Protein AF-A0A8B7JM27-F1 (afdb_monomer)

Solvent-accessible surface area (backbone atoms only — not comparable to full-atom values): 4681 Å² total; per-residue (Å²): 129,81,55,67,66,63,56,47,67,75,54,47,42,85,90,40,76,66,51,25,52,52,29,45,51,58,46,40,69,71,64,61,34,70,82,67,35,46,70,66,47,49,58,54,52,54,48,44,55,71,79,44,53,48,85,84,44,53,86,49,42,68,60,55,51,52,49,55,60,71,65,56,73,89,69,92,126

Structure (mmCIF, N/CA/C/O backbone):
data_AF-A0A8B7JM27-F1
#
_entry.id   AF-A0A8B7JM27-F1
#
loop_
_atom_site.group_PDB
_atom_site.id
_atom_site.type_symbol
_atom_site.label_atom_id
_atom_site.label_alt_id
_atom_site.label_comp_id
_atom_site.label_asym_id
_atom_site.label_entity_id
_atom_site.label_seq_id
_atom_site.pdbx_PDB_ins_code
_atom_site.Cartn_x
_atom_site.Cartn_y
_atom_site.Cartn_z
_atom_site.occupancy
_atom_site.B_iso_or_equiv
_atom_site.auth_seq_id
_atom_site.auth_comp_id
_atom_site.auth_asym_id
_atom_site.auth_atom_id
_atom_site.pdbx_PDB_model_num
ATOM 1 N N . MET A 1 1 ? -9.375 -11.924 -3.499 1.00 55.03 1 MET A N 1
ATOM 2 C CA . MET A 1 1 ? -8.944 -10.882 -2.545 1.00 55.03 1 MET A CA 1
ATOM 3 C C . MET A 1 1 ? -9.929 -9.743 -2.657 1.00 55.03 1 MET A C 1
ATOM 5 O O . MET A 1 1 ? -10.183 -9.325 -3.777 1.00 55.03 1 MET A O 1
ATOM 9 N N . LYS A 1 2 ? -10.508 -9.286 -1.546 1.00 65.19 2 LYS A N 1
ATOM 10 C CA . LYS A 1 2 ? -11.276 -8.040 -1.560 1.00 65.19 2 LYS A CA 1
ATOM 11 C C . LYS A 1 2 ? -10.330 -6.891 -1.955 1.00 65.19 2 LYS A C 1
ATOM 13 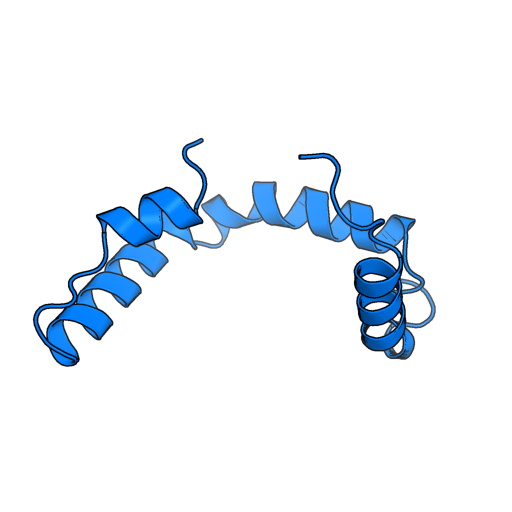O O . LYS A 1 2 ? -9.194 -6.905 -1.466 1.00 65.19 2 LYS A O 1
ATOM 18 N N . PRO A 1 3 ? -10.719 -5.955 -2.838 1.00 82.50 3 PRO A N 1
ATOM 19 C CA . PRO A 1 3 ? -9.916 -4.773 -3.132 1.00 82.50 3 PRO A CA 1
ATOM 20 C C . PRO A 1 3 ? -9.488 -4.077 -1.835 1.00 82.50 3 PRO A C 1
ATOM 22 O O . PRO A 1 3 ? -10.297 -3.911 -0.922 1.00 82.50 3 PRO A O 1
ATOM 25 N N . LEU A 1 4 ? -8.214 -3.676 -1.739 1.00 83.31 4 LEU A N 1
ATOM 26 C CA . LEU A 1 4 ? -7.683 -3.015 -0.536 1.00 83.31 4 LEU A CA 1
ATOM 27 C C . LEU A 1 4 ? -8.519 -1.788 -0.157 1.00 83.31 4 LEU A C 1
ATOM 29 O O . LEU A 1 4 ? -8.786 -1.577 1.018 1.00 83.31 4 LEU A O 1
ATOM 33 N N . PHE A 1 5 ? -8.990 -1.035 -1.152 1.00 84.62 5 PHE A N 1
ATOM 34 C CA . PHE A 1 5 ? -9.849 0.124 -0.938 1.00 84.62 5 PHE A CA 1
ATOM 35 C C . PHE A 1 5 ? -11.177 -0.235 -0.255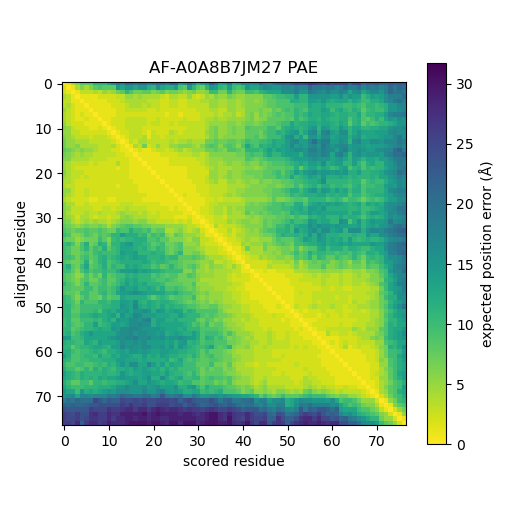 1.00 84.62 5 PHE A C 1
ATOM 37 O O . PHE A 1 5 ? -11.535 0.391 0.733 1.00 84.62 5 PHE A O 1
ATOM 44 N N . GLU A 1 6 ? -11.869 -1.285 -0.705 1.00 89.00 6 GLU A N 1
ATOM 45 C CA . GLU A 1 6 ? -13.121 -1.714 -0.068 1.00 89.00 6 GLU A CA 1
ATOM 46 C C . GLU A 1 6 ? -12.896 -2.216 1.364 1.00 89.00 6 GLU A C 1
ATOM 48 O O . GLU A 1 6 ? -13.690 -1.932 2.255 1.00 89.00 6 GLU A O 1
ATOM 53 N N . SER A 1 7 ? -11.803 -2.951 1.600 1.00 89.38 7 SER A N 1
ATOM 54 C CA . SER A 1 7 ? -11.420 -3.399 2.947 1.00 89.38 7 SER A CA 1
ATOM 55 C C . SER A 1 7 ? -11.118 -2.218 3.877 1.00 89.38 7 SER A C 1
ATOM 57 O O . SER A 1 7 ? -11.485 -2.242 5.049 1.00 89.38 7 SER A O 1
ATOM 59 N N . TYR A 1 8 ? -10.461 -1.179 3.357 1.00 90.56 8 TYR A N 1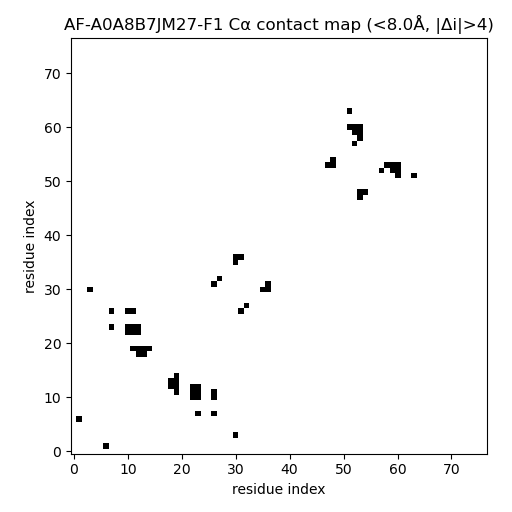
ATOM 60 C CA . TYR A 1 8 ? -10.190 0.057 4.085 1.00 90.56 8 TYR A CA 1
ATOM 61 C C . TYR A 1 8 ? -11.491 0.774 4.455 1.00 90.56 8 TYR A C 1
ATOM 63 O O . TYR A 1 8 ? -11.698 1.084 5.627 1.00 90.56 8 TYR A O 1
ATOM 71 N N . SER A 1 9 ? -12.383 0.985 3.482 1.00 90.56 9 SER A N 1
ATOM 72 C CA . SER A 1 9 ? -13.642 1.711 3.680 1.00 90.56 9 SER A CA 1
ATOM 73 C C . SER A 1 9 ? -14.544 1.084 4.741 1.00 90.56 9 SER A C 1
ATOM 75 O O . SER A 1 9 ? -15.248 1.808 5.434 1.00 90.56 9 SER A O 1
ATOM 77 N N . GLU A 1 10 ? -14.515 -0.239 4.895 1.00 90.75 10 GLU A N 1
ATOM 78 C CA . GLU A 1 10 ? -15.284 -0.935 5.936 1.00 90.75 10 GLU A CA 1
ATOM 79 C C . GLU A 1 10 ? -14.624 -0.914 7.319 1.00 90.75 10 GLU A C 1
ATOM 81 O O . GLU A 1 10 ? -15.305 -1.111 8.322 1.00 90.75 10 GLU A O 1
ATOM 86 N N . ALA A 1 11 ? -13.306 -0.720 7.389 1.00 90.06 11 ALA A N 1
ATOM 87 C CA . ALA A 1 11 ? -12.545 -0.862 8.626 1.00 90.06 11 ALA A CA 1
ATOM 88 C C . ALA A 1 11 ? -12.301 0.457 9.371 1.00 90.06 11 ALA A C 1
ATOM 90 O O . ALA A 1 11 ? -11.996 0.421 10.564 1.00 90.06 11 ALA A O 1
ATOM 91 N N . VAL A 1 12 ? -12.383 1.603 8.690 1.00 93.75 12 VAL A N 1
ATOM 92 C CA . VAL A 1 12 ? -12.089 2.912 9.289 1.00 93.75 12 VAL A CA 1
ATOM 93 C C . VAL A 1 12 ? -13.297 3.504 10.013 1.00 93.75 12 VAL A C 1
ATOM 95 O O . VAL A 1 12 ? -14.403 3.544 9.483 1.00 93.75 12 VAL A O 1
ATOM 98 N N . SER A 1 13 ? -13.075 4.003 11.229 1.00 91.44 13 SER A N 1
ATOM 99 C CA . SER A 1 13 ? -14.063 4.778 11.988 1.00 91.44 13 SER A CA 1
ATOM 100 C C . SER A 1 13 ? -13.941 6.254 11.625 1.00 91.44 13 SER A C 1
ATOM 102 O O . SER A 1 13 ? -12.839 6.790 11.589 1.00 91.44 13 SER A O 1
ATOM 104 N N . THR A 1 14 ? -15.059 6.938 11.391 1.00 93.31 14 THR A N 1
ATOM 105 C CA . THR A 1 14 ? -15.091 8.395 11.162 1.00 93.31 14 THR A CA 1
ATOM 106 C C . THR A 1 14 ? -15.701 9.159 12.339 1.00 93.31 14 THR A C 1
ATOM 108 O O . THR A 1 14 ? -16.039 10.333 12.199 1.00 93.31 14 THR A O 1
ATOM 111 N N . SER A 1 15 ? -15.879 8.504 13.491 1.00 91.31 15 SER A N 1
ATOM 112 C CA . SER A 1 15 ? -16.561 9.069 14.665 1.00 91.31 15 SER A CA 1
ATOM 113 C C . SER A 1 15 ? -15.753 10.174 15.354 1.00 91.31 15 SER A C 1
ATOM 115 O O . SER A 1 15 ? -16.324 11.114 15.901 1.00 91.31 15 SER A O 1
ATOM 117 N N . SER A 1 16 ? -14.421 10.083 15.319 1.00 94.88 16 SER A N 1
ATOM 118 C CA . SER A 1 16 ? -13.500 11.106 15.821 1.00 94.88 16 SER A CA 1
ATOM 119 C C . SER A 1 16 ? -12.147 11.007 15.110 1.00 94.88 16 SER A C 1
ATOM 121 O O . SER A 1 16 ? -11.824 9.982 14.511 1.00 94.88 16 SER A O 1
ATOM 123 N N . ALA A 1 17 ? -11.332 12.064 15.184 1.00 92.88 17 ALA A N 1
ATOM 124 C CA . ALA A 1 17 ? -9.989 12.053 14.598 1.00 92.88 17 ALA A CA 1
ATOM 125 C C . ALA A 1 17 ? -9.076 10.984 15.231 1.00 92.88 17 ALA A C 1
ATOM 127 O O . ALA A 1 17 ? -8.255 10.379 14.542 1.00 92.88 17 ALA A O 1
ATOM 128 N N . GLU A 1 18 ? -9.233 10.736 16.533 1.00 94.50 18 GLU A N 1
ATOM 129 C CA . GLU A 1 18 ? -8.453 9.740 17.267 1.00 94.50 18 GLU A CA 1
ATOM 130 C C . GLU A 1 18 ? -8.851 8.312 16.873 1.00 94.50 18 GLU A C 1
ATOM 132 O O . GLU A 1 18 ? -7.985 7.517 16.502 1.00 94.50 18 GLU A O 1
ATOM 137 N N . GLU A 1 19 ? -10.153 8.010 16.844 1.00 93.12 19 GLU A N 1
ATOM 138 C CA . GLU A 1 19 ? -10.649 6.705 16.390 1.00 93.12 19 GLU A CA 1
ATOM 139 C C . GLU A 1 19 ? -10.334 6.446 14.915 1.00 93.12 19 GLU A C 1
ATOM 141 O O . GLU A 1 19 ? -10.010 5.318 14.534 1.00 93.12 19 GLU A O 1
ATOM 146 N N . PHE A 1 20 ? -10.386 7.482 14.074 1.00 93.50 20 PHE A N 1
ATOM 147 C CA . PHE A 1 20 ? -9.969 7.382 12.680 1.00 93.50 20 PHE A CA 1
ATOM 148 C C . PHE A 1 20 ? -8.501 6.974 12.578 1.00 93.50 20 PHE A C 1
ATOM 150 O O . PHE A 1 20 ? -8.176 5.991 11.917 1.00 93.50 20 PHE A O 1
ATOM 157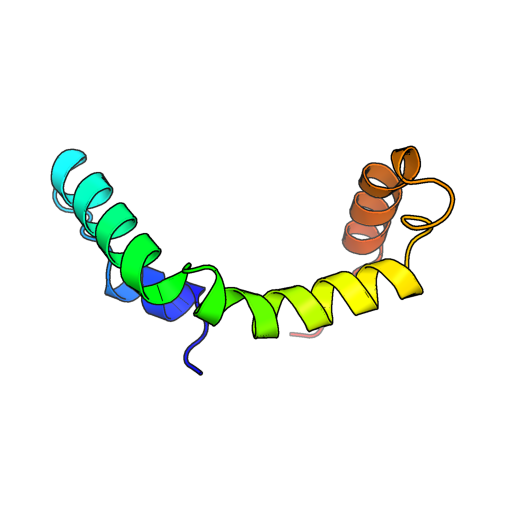 N N . CYS A 1 21 ? -7.612 7.670 13.289 1.00 94.81 21 CYS A N 1
ATOM 158 C CA . CYS A 1 21 ? -6.187 7.351 13.278 1.00 94.81 21 CYS A CA 1
ATOM 159 C C . CYS A 1 21 ? -5.924 5.912 13.754 1.00 94.81 21 CYS A C 1
ATOM 161 O O . CYS A 1 21 ? -5.237 5.145 13.077 1.00 94.81 21 CYS A O 1
ATOM 163 N N . GLN A 1 22 ? -6.531 5.515 14.875 1.00 95.69 22 GLN A N 1
ATOM 164 C CA . GLN A 1 22 ? -6.373 4.171 15.437 1.00 95.69 22 GLN A CA 1
ATOM 165 C C . GLN A 1 22 ? -6.906 3.077 14.503 1.00 95.69 22 GLN A C 1
ATOM 167 O O . GLN A 1 22 ? -6.236 2.064 14.290 1.00 95.69 22 GLN A O 1
ATOM 172 N N . SER A 1 23 ? -8.086 3.276 13.914 1.00 95.19 23 SER A N 1
ATOM 173 C CA . SER A 1 23 ? -8.691 2.301 12.998 1.00 95.19 23 SER A CA 1
ATOM 174 C C . SER A 1 23 ? -7.913 2.169 11.682 1.00 95.19 23 SER A C 1
ATOM 176 O O . SER A 1 23 ? -7.702 1.046 11.215 1.00 95.19 23 SER A O 1
ATOM 178 N N . VAL A 1 24 ? -7.394 3.275 11.131 1.00 93.38 24 VAL A N 1
ATOM 179 C CA . VAL A 1 24 ? -6.508 3.272 9.952 1.00 93.38 24 VAL A CA 1
ATOM 180 C C . VAL A 1 24 ? -5.213 2.516 10.237 1.00 93.38 24 VAL A C 1
ATOM 182 O O . VAL A 1 24 ? -4.834 1.642 9.453 1.00 93.38 24 VAL A O 1
ATOM 185 N N . LEU A 1 25 ? -4.541 2.819 11.352 1.00 93.44 25 LEU A N 1
ATOM 186 C CA . LEU A 1 25 ? -3.292 2.149 11.731 1.00 93.44 25 LEU A CA 1
ATOM 187 C C . LEU A 1 25 ? -3.516 0.649 11.954 1.00 93.44 25 LEU A C 1
ATOM 189 O O . LEU A 1 25 ? -2.787 -0.171 11.395 1.00 93.44 25 LEU A O 1
ATOM 193 N N . GLY A 1 26 ? -4.581 0.279 12.670 1.00 93.25 26 GLY A N 1
ATOM 194 C CA . GLY A 1 26 ? -4.932 -1.123 12.894 1.00 93.25 26 GLY A CA 1
ATOM 195 C C . GLY A 1 26 ? -5.284 -1.879 11.608 1.00 93.25 26 GLY A C 1
ATOM 196 O O . GLY A 1 26 ? -5.008 -3.076 11.499 1.00 93.25 26 GLY A O 1
ATOM 197 N N . TRP A 1 27 ? -5.882 -1.214 10.614 1.00 93.50 27 TRP A N 1
ATOM 198 C CA . TRP A 1 27 ? -6.106 -1.802 9.291 1.00 93.50 27 TRP A CA 1
ATOM 199 C C . TRP A 1 27 ? -4.791 -1.992 8.522 1.00 93.50 27 TRP A C 1
ATOM 201 O O . TRP A 1 27 ? -4.551 -3.067 7.961 1.00 93.50 27 TRP A O 1
ATOM 211 N N . LEU A 1 28 ? -3.913 -0.985 8.547 1.00 90.88 28 LEU A N 1
ATOM 212 C CA . LEU A 1 28 ? -2.611 -1.011 7.878 1.00 90.88 28 LEU A CA 1
ATOM 213 C C . LEU A 1 28 ? -1.750 -2.169 8.395 1.00 90.88 28 LEU A C 1
ATOM 215 O O . LEU A 1 28 ? -1.226 -2.947 7.599 1.00 90.88 28 LEU A O 1
ATOM 219 N N . GLU A 1 29 ? -1.664 -2.349 9.709 1.00 88.44 29 GLU A N 1
ATOM 220 C CA . GLU A 1 29 ? -0.899 -3.445 10.317 1.00 88.44 29 GLU A CA 1
ATOM 221 C C . GLU A 1 29 ? -1.405 -4.838 9.920 1.00 88.44 29 GLU A C 1
ATOM 223 O O . GLU A 1 29 ? -0.627 -5.788 9.896 1.00 88.44 29 GLU A O 1
ATOM 228 N N . ARG A 1 30 ? -2.689 -4.983 9.575 1.00 86.25 30 ARG A N 1
ATOM 229 C CA . ARG A 1 30 ? -3.273 -6.270 9.160 1.00 86.25 30 ARG A CA 1
ATOM 230 C C . ARG A 1 30 ? -3.157 -6.538 7.664 1.00 86.25 30 ARG A C 1
ATOM 232 O O . ARG A 1 30 ? -3.000 -7.692 7.264 1.00 86.25 30 ARG A O 1
ATOM 239 N N . HIS A 1 31 ? -3.237 -5.500 6.835 1.00 84.50 31 HIS A N 1
ATOM 240 C CA . HIS A 1 31 ? -3.396 -5.653 5.384 1.00 84.50 31 HIS A CA 1
ATOM 241 C C . HIS A 1 31 ? -2.212 -5.132 4.562 1.00 84.50 31 HIS A C 1
ATOM 243 O O . HIS A 1 31 ? -2.055 -5.529 3.408 1.00 84.50 31 HIS A O 1
ATOM 249 N N . CYS A 1 32 ? -1.339 -4.319 5.158 1.00 83.00 32 CYS A N 1
ATOM 250 C CA . CYS A 1 32 ? -0.186 -3.697 4.505 1.00 83.00 32 CYS A CA 1
ATOM 251 C C . CYS A 1 32 ? 1.158 -4.200 5.061 1.00 83.00 32 CYS A C 1
ATOM 253 O O . CYS A 1 32 ? 2.170 -3.504 4.989 1.00 83.00 32 CYS A O 1
ATOM 255 N N . THR A 1 33 ? 1.206 -5.415 5.614 1.00 83.06 33 THR A N 1
ATOM 256 C CA . THR A 1 33 ? 2.480 -6.011 6.037 1.00 83.06 33 THR A CA 1
ATOM 257 C C . THR A 1 33 ? 3.333 -6.408 4.833 1.00 83.06 33 THR A C 1
ATOM 259 O O . THR A 1 33 ? 2.827 -6.784 3.776 1.00 83.06 33 THR A O 1
ATOM 262 N N . LEU A 1 34 ? 4.656 -6.382 5.002 1.00 75.88 34 LEU A N 1
ATOM 263 C CA . LEU A 1 34 ? 5.634 -6.770 3.977 1.00 75.88 34 LEU A CA 1
ATOM 264 C C . LEU A 1 34 ? 5.350 -8.142 3.322 1.00 75.88 34 LEU A C 1
ATOM 266 O O . LEU A 1 34 ? 5.422 -8.230 2.095 1.00 75.88 34 LEU A O 1
ATOM 270 N N . PRO A 1 35 ? 5.003 -9.208 4.073 1.00 75.94 35 PRO A N 1
ATOM 271 C CA . PRO A 1 35 ? 4.649 -10.503 3.489 1.00 75.94 35 PRO A CA 1
ATOM 272 C C . PRO A 1 35 ? 3.365 -10.475 2.651 1.00 75.94 35 PRO A C 1
ATOM 274 O O . PRO A 1 35 ? 3.305 -11.141 1.622 1.00 75.94 35 PRO A O 1
ATOM 277 N N . VAL A 1 36 ? 2.360 -9.696 3.067 1.00 75.69 36 VAL A N 1
ATOM 278 C CA . VAL A 1 36 ? 1.066 -9.574 2.370 1.00 75.69 36 VAL A CA 1
ATOM 279 C C . VAL A 1 36 ? 1.189 -8.701 1.126 1.00 75.69 36 VAL A C 1
ATOM 281 O O . VAL A 1 36 ? 0.611 -9.009 0.085 1.00 75.69 36 VAL A O 1
ATOM 284 N N . LEU A 1 37 ? 1.985 -7.636 1.206 1.00 73.44 37 LEU A N 1
ATOM 285 C CA . LEU A 1 37 ? 2.189 -6.719 0.097 1.00 73.44 37 LEU A CA 1
ATOM 286 C C . LEU A 1 37 ? 3.167 -7.260 -0.947 1.00 73.44 37 LEU A C 1
ATOM 288 O O . LEU A 1 37 ? 2.991 -6.977 -2.126 1.00 73.44 37 LEU A O 1
ATOM 292 N N . ARG A 1 38 ? 4.179 -8.055 -0.573 1.00 79.25 38 ARG A N 1
ATOM 293 C CA . ARG A 1 38 ? 5.209 -8.539 -1.514 1.00 79.25 38 ARG A CA 1
ATOM 294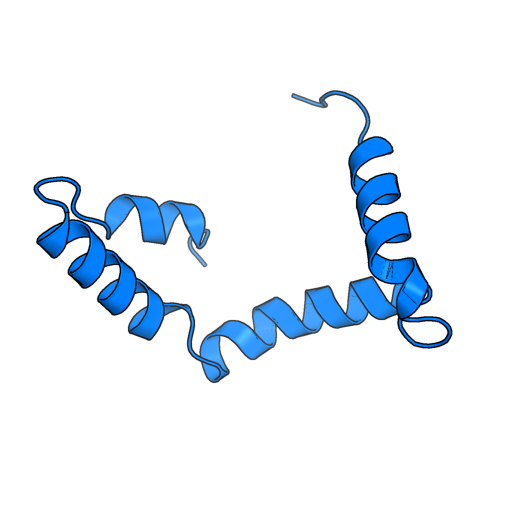 C C . ARG A 1 38 ? 4.628 -9.131 -2.814 1.00 79.25 38 ARG A C 1
ATOM 296 O O . ARG A 1 38 ? 5.096 -8.713 -3.872 1.00 79.25 38 ARG A O 1
ATOM 303 N N . PRO A 1 39 ? 3.625 -10.031 -2.798 1.00 75.88 39 PRO A N 1
ATOM 304 C CA . PRO A 1 39 ? 3.020 -10.552 -4.026 1.00 75.88 39 PRO A CA 1
ATOM 305 C C . PRO A 1 39 ? 2.310 -9.472 -4.855 1.00 75.88 39 PRO A C 1
ATOM 307 O O . PRO A 1 39 ? 2.441 -9.452 -6.076 1.00 75.88 39 PRO A O 1
ATOM 310 N N . ALA A 1 40 ? 1.603 -8.550 -4.194 1.00 71.00 40 ALA A N 1
ATOM 311 C CA . ALA A 1 40 ? 0.860 -7.472 -4.845 1.00 71.00 40 ALA A CA 1
ATOM 312 C C . ALA A 1 40 ? 1.785 -6.412 -5.466 1.00 71.00 40 ALA A C 1
ATOM 314 O O . ALA A 1 40 ? 1.532 -5.930 -6.567 1.00 71.00 40 ALA A O 1
ATOM 315 N N . ILE A 1 41 ? 2.883 -6.071 -4.787 1.00 79.75 41 ILE A N 1
ATOM 316 C CA . ILE A 1 41 ? 3.824 -5.055 -5.263 1.00 79.75 41 ILE A CA 1
ATOM 317 C C . ILE A 1 41 ? 4.805 -5.645 -6.282 1.00 79.75 41 ILE A C 1
ATOM 319 O O . ILE A 1 41 ? 5.209 -4.949 -7.206 1.00 79.75 41 ILE A O 1
ATOM 323 N N . SER A 1 42 ? 5.192 -6.920 -6.154 1.00 83.19 42 SER A N 1
ATOM 324 C CA . SER A 1 42 ? 6.185 -7.542 -7.043 1.00 83.19 42 SER A CA 1
ATOM 325 C C . SER A 1 42 ? 5.729 -7.560 -8.500 1.00 83.19 42 SER A C 1
ATOM 327 O O . SER A 1 42 ? 6.523 -7.226 -9.380 1.00 83.19 42 SER A O 1
ATOM 329 N N . GLY A 1 43 ? 4.457 -7.879 -8.757 1.00 81.94 43 GLY A N 1
ATOM 330 C CA . GLY A 1 43 ? 3.887 -7.809 -10.103 1.00 81.94 43 GLY A CA 1
ATOM 331 C C . GLY A 1 43 ? 3.932 -6.389 -10.668 1.00 81.94 43 GLY A C 1
ATOM 332 O O . GLY A 1 43 ? 4.411 -6.184 -11.783 1.00 81.94 43 GLY A O 1
ATOM 333 N N . SER A 1 44 ? 3.516 -5.403 -9.874 1.00 84.06 44 SER A N 1
ATOM 334 C CA . SER A 1 44 ? 3.514 -3.987 -10.258 1.00 84.06 44 SER A CA 1
ATOM 335 C C . SER A 1 44 ? 4.921 -3.433 -10.498 1.00 84.06 44 SER A C 1
ATOM 337 O O . SER A 1 44 ? 5.147 -2.756 -11.498 1.00 84.06 44 SER A O 1
ATOM 339 N N . LEU A 1 45 ? 5.893 -3.766 -9.643 1.00 86.56 45 LEU A N 1
ATOM 340 C CA . LEU A 1 45 ? 7.298 -3.389 -9.827 1.00 86.56 45 LEU A CA 1
ATOM 341 C C . LEU A 1 45 ? 7.890 -4.035 -11.077 1.00 86.56 45 LEU A C 1
ATOM 343 O O . LEU A 1 45 ? 8.573 -3.365 -11.845 1.00 86.56 45 LEU A O 1
ATOM 347 N N . LEU A 1 46 ? 7.594 -5.315 -11.323 1.00 89.19 46 LEU A N 1
ATOM 348 C CA . LEU A 1 46 ? 8.052 -5.993 -12.532 1.00 89.19 46 LEU A CA 1
ATOM 349 C C . LEU A 1 46 ? 7.464 -5.348 -13.792 1.00 89.19 46 LEU A C 1
ATOM 351 O O . LEU A 1 46 ? 8.168 -5.206 -14.788 1.00 89.19 46 LEU A O 1
ATOM 355 N N . GLN A 1 47 ? 6.188 -4.961 -13.761 1.00 87.31 47 GLN A N 1
ATOM 356 C CA . GLN A 1 47 ? 5.570 -4.233 -14.867 1.00 87.31 47 GLN A CA 1
ATOM 357 C C . GLN A 1 47 ? 6.211 -2.858 -15.057 1.00 87.31 47 GLN A C 1
ATOM 359 O O . GLN A 1 47 ? 6.577 -2.530 -16.182 1.00 87.31 47 GLN A O 1
ATOM 364 N N . LEU A 1 48 ? 6.454 -2.101 -13.983 1.00 87.81 48 LEU A N 1
ATOM 365 C CA . LEU A 1 48 ? 7.170 -0.822 -14.050 1.00 87.81 48 LEU A CA 1
ATOM 366 C C . LEU A 1 48 ? 8.546 -0.969 -14.700 1.00 87.81 48 LEU A C 1
ATOM 368 O O . LEU A 1 48 ? 8.885 -0.181 -15.580 1.00 87.81 48 LEU A O 1
ATOM 372 N N . CYS A 1 49 ? 9.299 -2.012 -14.353 1.00 88.62 49 CYS A N 1
ATOM 373 C CA . CYS A 1 49 ? 10.581 -2.315 -14.989 1.00 88.62 49 CYS A CA 1
ATOM 374 C C . CYS A 1 49 ? 10.483 -2.563 -16.502 1.00 88.62 49 CYS A C 1
ATOM 376 O O . CYS A 1 49 ? 11.466 -2.355 -17.206 1.00 88.62 49 CYS A O 1
ATOM 378 N N . LYS A 1 50 ? 9.330 -3.024 -17.002 1.00 89.69 50 LYS A N 1
ATOM 379 C CA . LYS A 1 50 ? 9.107 -3.306 -18.429 1.00 89.69 50 LYS A CA 1
ATOM 380 C C . LYS A 1 50 ? 8.624 -2.089 -19.210 1.00 89.69 50 LYS A C 1
ATOM 382 O O . LYS A 1 50 ? 8.961 -1.955 -20.380 1.00 89.69 50 LYS A O 1
ATOM 387 N N . VAL A 1 51 ? 7.794 -1.253 -18.589 1.00 89.69 51 VAL A N 1
ATOM 388 C CA . VAL A 1 51 ? 7.090 -0.155 -19.277 1.00 89.69 51 VAL A CA 1
ATOM 389 C C . VAL A 1 51 ? 7.732 1.212 -19.054 1.00 89.69 51 VAL A C 1
ATOM 391 O O . VAL A 1 51 ? 7.326 2.190 -19.675 1.00 89.69 51 VAL A O 1
ATOM 394 N N . THR A 1 52 ? 8.729 1.291 -18.175 1.00 91.50 52 THR A N 1
ATOM 395 C CA . THR A 1 52 ? 9.470 2.520 -17.8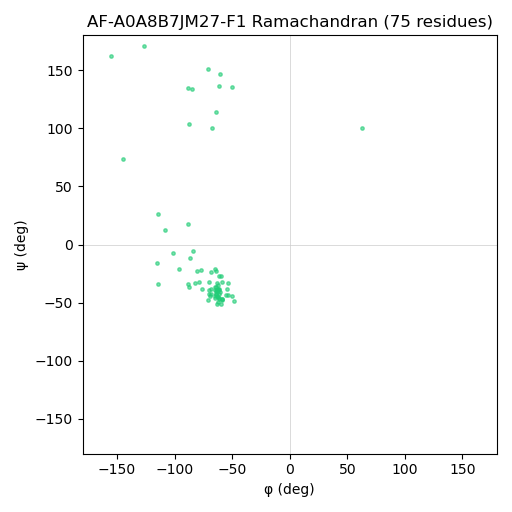79 1.00 91.50 52 THR A CA 1
ATOM 396 C C . THR A 1 52 ? 10.965 2.299 -18.043 1.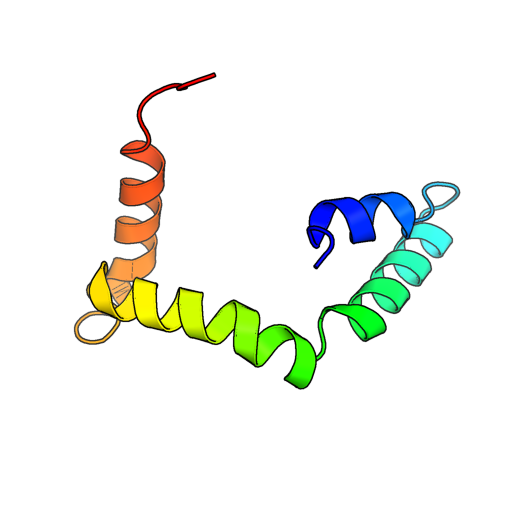00 91.50 52 THR A C 1
ATOM 398 O O . THR A 1 52 ? 11.446 1.172 -18.157 1.00 91.50 5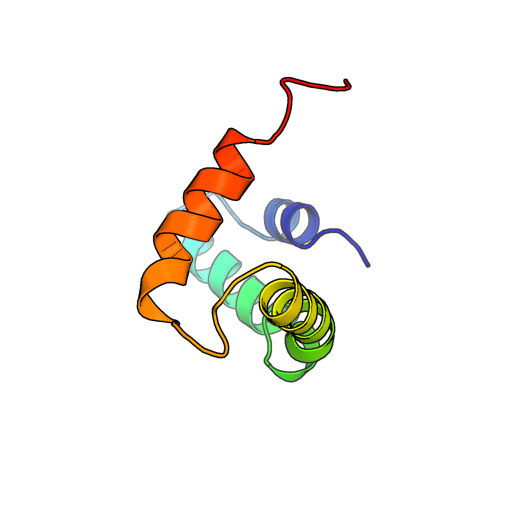2 THR A O 1
ATOM 401 N N . SER A 1 53 ? 11.718 3.391 -17.979 1.00 91.25 53 SER A N 1
ATOM 402 C CA . SER A 1 53 ? 13.177 3.359 -18.005 1.00 91.25 53 SER A CA 1
ATOM 403 C C . SER A 1 53 ? 13.764 3.211 -16.600 1.00 91.25 53 SER A C 1
ATOM 405 O O . SER A 1 53 ? 14.936 3.495 -16.411 1.00 91.25 53 SER A O 1
ATOM 407 N N . ILE A 1 54 ? 12.994 2.776 -15.592 1.00 92.88 54 ILE A N 1
ATOM 408 C CA . ILE A 1 54 ? 13.421 2.767 -14.179 1.00 92.88 54 ILE A CA 1
ATOM 409 C C . ILE A 1 54 ? 14.748 2.033 -13.928 1.00 92.88 54 ILE A C 1
ATOM 411 O O . ILE A 1 54 ? 15.516 2.443 -13.063 1.00 92.88 54 ILE A O 1
ATOM 415 N N . LEU A 1 55 ? 15.040 0.976 -14.696 1.00 91.56 55 LEU A N 1
ATOM 416 C CA . LEU A 1 55 ? 16.268 0.185 -14.555 1.00 91.56 55 LEU A CA 1
ATOM 417 C C . LEU A 1 55 ? 17.512 0.865 -15.146 1.00 91.56 55 LEU A C 1
ATOM 419 O O . LEU A 1 55 ? 18.627 0.512 -14.775 1.00 91.56 55 LEU A O 1
ATOM 423 N N . THR A 1 56 ? 17.338 1.813 -16.069 1.00 92.88 56 THR A N 1
ATOM 424 C CA . THR A 1 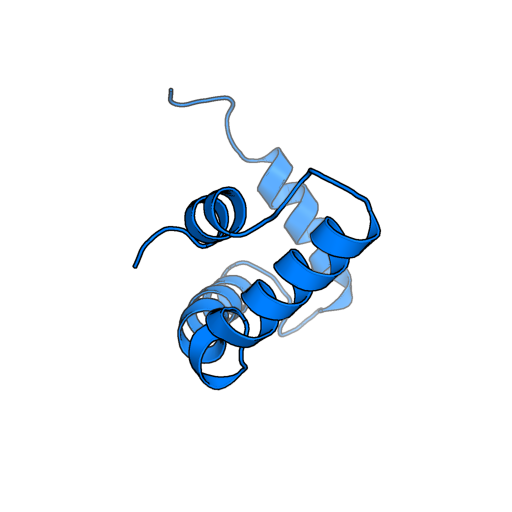56 ? 18.436 2.479 -16.789 1.00 92.88 56 THR A CA 1
ATOM 425 C C . THR A 1 56 ? 18.538 3.970 -16.463 1.00 92.88 56 THR A C 1
ATOM 427 O O . THR A 1 56 ? 19.637 4.515 -16.421 1.00 92.88 56 THR A O 1
ATOM 430 N N . GLN A 1 57 ? 17.407 4.635 -16.222 1.00 92.44 57 GLN A N 1
ATOM 431 C CA . GLN A 1 57 ? 17.255 6.071 -15.982 1.00 92.44 57 GLN A CA 1
ATOM 432 C C . GLN A 1 57 ? 16.130 6.341 -14.956 1.00 92.44 57 GLN A C 1
ATOM 434 O O . GLN A 1 57 ? 15.050 6.819 -15.312 1.00 92.44 57 GLN A O 1
ATOM 439 N N . PRO A 1 58 ? 16.361 6.067 -13.659 1.00 90.06 58 PRO A N 1
ATOM 440 C CA . PRO A 1 58 ? 15.329 6.173 -12.621 1.00 90.06 58 PRO A CA 1
ATOM 441 C C . PRO A 1 58 ? 14.802 7.599 -12.403 1.00 90.06 58 PRO A C 1
ATOM 443 O O . PRO A 1 58 ? 13.676 7.770 -11.944 1.00 90.06 58 PRO A O 1
ATOM 446 N N . THR A 1 59 ? 15.573 8.630 -12.761 1.00 94.00 59 THR A N 1
ATOM 447 C CA . THR A 1 59 ? 15.160 10.037 -12.634 1.00 94.00 59 THR A CA 1
ATOM 448 C C . THR A 1 59 ? 13.980 10.415 -13.531 1.00 94.00 59 THR A C 1
ATOM 450 O O . THR A 1 59 ? 13.280 11.374 -13.224 1.00 94.00 59 THR A O 1
ATOM 453 N N . TRP A 1 60 ? 13.727 9.656 -14.601 1.00 92.12 60 TRP A N 1
ATOM 454 C CA . TRP A 1 60 ? 12.622 9.893 -15.538 1.00 92.12 60 TRP A CA 1
ATOM 455 C C . TRP A 1 60 ? 11.307 9.249 -15.101 1.00 92.12 60 TRP A C 1
ATOM 457 O O . TRP A 1 60 ? 10.253 9.553 -15.659 1.00 92.12 60 TRP A O 1
ATOM 467 N N . LEU A 1 61 ? 11.344 8.379 -14.088 1.00 90.81 61 LEU A N 1
ATOM 468 C CA . LEU A 1 61 ? 10.171 7.648 -13.622 1.00 90.81 61 LEU A CA 1
ATOM 469 C C . LEU A 1 61 ? 8.970 8.556 -13.285 1.00 90.81 61 LEU A C 1
ATOM 471 O O . LEU A 1 61 ? 7.864 8.208 -13.701 1.00 90.81 61 LEU A O 1
ATOM 475 N N . PRO A 1 62 ? 9.127 9.708 -12.596 1.00 91.56 62 PRO A N 1
ATOM 476 C CA . PRO A 1 62 ? 7.997 10.593 -12.306 1.00 91.56 62 PRO A CA 1
ATOM 477 C C . PRO A 1 62 ? 7.318 11.129 -13.573 1.00 91.56 62 PRO A C 1
ATOM 479 O O . PRO A 1 62 ? 6.092 11.165 -13.654 1.00 91.56 62 PRO A O 1
ATOM 482 N N . GLU A 1 63 ? 8.104 11.498 -14.586 1.00 92.88 63 GLU A N 1
ATOM 483 C CA . GLU A 1 63 ? 7.585 11.998 -15.860 1.00 92.88 63 GLU A CA 1
ATOM 484 C C . GLU A 1 63 ? 6.894 10.884 -16.659 1.00 92.88 63 GLU A C 1
ATOM 486 O O . GLU A 1 63 ? 5.792 11.076 -17.172 1.00 92.88 63 GLU A O 1
ATOM 491 N N . GLN A 1 64 ? 7.489 9.688 -16.702 1.00 91.56 64 GLN A N 1
ATOM 492 C CA . GLN A 1 64 ? 6.887 8.512 -17.341 1.00 91.56 64 GLN A CA 1
ATOM 493 C C . GLN A 1 64 ? 5.562 8.116 -16.671 1.00 91.56 64 GLN A C 1
ATOM 495 O O . GLN A 1 64 ? 4.608 7.755 -17.363 1.00 91.56 64 GLN A O 1
ATOM 500 N N . ALA A 1 65 ? 5.477 8.230 -15.342 1.00 89.25 65 ALA A N 1
ATOM 501 C CA . ALA A 1 65 ? 4.245 7.997 -14.593 1.00 89.25 65 ALA A CA 1
ATOM 502 C C . ALA A 1 65 ? 3.162 9.031 -14.939 1.00 89.25 65 ALA A C 1
ATOM 504 O O . ALA A 1 65 ? 2.027 8.650 -15.224 1.00 89.25 65 ALA A O 1
ATOM 505 N N . LEU A 1 66 ? 3.515 10.322 -14.986 1.00 90.31 66 LEU A N 1
ATOM 506 C CA . LEU A 1 66 ? 2.594 11.388 -15.395 1.00 90.31 66 LEU A CA 1
ATOM 507 C C . LEU A 1 66 ? 2.061 11.156 -16.814 1.00 90.31 66 LEU A C 1
ATOM 509 O O . LEU A 1 66 ? 0.850 11.194 -17.027 1.00 90.31 66 LEU A O 1
ATOM 513 N N . GLN A 1 67 ? 2.939 10.830 -17.766 1.00 89.38 67 GLN A N 1
ATOM 514 C CA . GLN A 1 67 ? 2.528 10.531 -19.138 1.00 89.38 67 GLN A CA 1
ATOM 515 C C . GLN A 1 67 ? 1.598 9.315 -19.220 1.00 89.38 67 GLN A C 1
ATOM 517 O O . GLN A 1 67 ? 0.649 9.339 -20.000 1.00 89.38 67 GLN A O 1
ATOM 522 N N . ALA A 1 68 ? 1.841 8.259 -18.438 1.00 86.12 68 ALA A N 1
ATOM 523 C CA . ALA A 1 68 ? 0.981 7.075 -18.424 1.00 86.12 68 ALA A CA 1
ATOM 524 C C . ALA A 1 68 ? -0.448 7.403 -17.957 1.00 86.12 68 ALA A C 1
ATOM 526 O O . ALA A 1 68 ? -1.406 6.900 -18.541 1.00 86.12 68 ALA A O 1
ATOM 527 N N . VAL A 1 69 ? -0.594 8.293 -16.968 1.00 85.31 69 VAL A N 1
ATOM 528 C CA . VAL A 1 69 ? -1.905 8.782 -16.509 1.00 85.31 69 VAL A CA 1
ATOM 529 C C . VAL A 1 69 ? -2.568 9.654 -17.577 1.00 85.31 69 VAL A C 1
ATOM 531 O O . VAL A 1 69 ? -3.750 9.486 -17.855 1.00 85.31 69 VAL A O 1
ATOM 534 N N . SER A 1 70 ? -1.813 10.545 -18.227 1.00 83.38 70 SER A N 1
ATOM 535 C CA . SER A 1 70 ? -2.341 11.414 -19.292 1.00 83.38 70 SER A CA 1
ATOM 536 C C . SER A 1 70 ? -2.731 10.665 -20.570 1.00 83.38 70 SER A C 1
ATOM 538 O O . SER A 1 70 ? -3.531 11.169 -21.352 1.00 83.38 70 SER A O 1
ATOM 540 N N . ARG A 1 71 ? -2.152 9.482 -20.809 1.00 75.25 71 ARG A N 1
ATOM 541 C CA . ARG A 1 71 ? -2.468 8.615 -21.954 1.00 75.25 71 ARG A CA 1
ATOM 542 C C . ARG A 1 71 ? -3.690 7.728 -21.720 1.00 75.25 71 ARG A C 1
ATOM 544 O O . ARG A 1 71 ? -4.086 7.040 -22.657 1.00 75.25 71 ARG A O 1
ATOM 551 N N . LEU A 1 72 ? -4.267 7.719 -20.514 1.00 64.81 72 LEU A N 1
ATOM 552 C CA . LEU A 1 72 ? -5.508 7.000 -20.253 1.00 64.81 72 LEU A CA 1
ATOM 553 C C . LEU A 1 72 ? -6.622 7.647 -21.100 1.00 64.81 72 LEU A C 1
ATOM 555 O O . LEU A 1 72 ? -6.929 8.821 -20.880 1.00 64.81 72 LEU A O 1
ATOM 559 N N . PRO A 1 73 ? -7.199 6.944 -22.094 1.00 58.75 73 PRO A N 1
ATOM 560 C CA . PRO A 1 73 ? -8.303 7.497 -22.863 1.00 58.75 73 PRO A CA 1
ATOM 561 C C . PRO A 1 73 ? -9.484 7.803 -21.924 1.00 58.75 73 PRO A C 1
ATOM 563 O O . PRO A 1 73 ? -9.676 7.097 -20.928 1.00 58.75 73 PRO A O 1
ATOM 566 N N . PRO A 1 74 ? -10.268 8.861 -22.197 1.00 54.78 74 PRO A N 1
ATOM 567 C CA . PRO A 1 74 ? -11.406 9.216 -21.366 1.00 54.78 74 PRO A CA 1
ATOM 568 C C . PRO A 1 74 ? -12.492 8.141 -21.489 1.00 54.78 74 PRO A C 1
ATOM 570 O O . PRO A 1 74 ? -13.247 8.142 -22.450 1.00 54.78 74 PRO A O 1
ATOM 573 N N . GLY A 1 75 ? -12.549 7.249 -20.499 1.00 54.19 75 GLY A N 1
ATOM 574 C CA . GLY A 1 75 ? -13.706 6.429 -20.144 1.00 54.19 75 GLY A CA 1
ATOM 575 C C . GLY A 1 75 ? -14.195 5.437 -21.198 1.00 54.19 75 GLY A C 1
ATOM 576 O O . GLY A 1 75 ? -15.043 5.779 -22.013 1.00 54.19 75 GLY A O 1
ATOM 577 N N . ASP A 1 76 ? -13.820 4.169 -21.042 1.00 48.38 76 ASP A N 1
ATOM 578 C CA . ASP A 1 76 ? -14.796 3.106 -21.280 1.00 48.38 76 ASP A CA 1
ATOM 579 C C . ASP A 1 76 ? -15.525 2.892 -19.945 1.00 48.38 76 ASP A C 1
ATOM 581 O O . ASP A 1 76 ? -14.941 2.407 -18.971 1.00 48.38 76 ASP A O 1
ATOM 585 N N . SER A 1 77 ? -16.755 3.417 -19.888 1.00 43.88 77 SER A N 1
ATOM 586 C CA . SER A 1 77 ? -17.736 3.197 -18.813 1.00 43.88 77 SER A CA 1
ATOM 587 C C . SER A 1 77 ? -18.249 1.762 -18.810 1.00 43.88 77 SER A C 1
ATOM 589 O O . SER A 1 77 ? -18.347 1.177 -19.911 1.00 43.88 77 SER A O 1
#

Sequence (77 aa):
MKPLFESYSEAVSTSSAEEFCQSVLGWLERHCTLPVLRPAISGSLLQLCKVTSILTQPTWLPEQALQAVSRLPPGDS

Secondary structure (DSSP, 8-state):
---HHHHHHHH---S-HHHHHHHHHHHHHHHS-HHHHHHHHHHHHHHHHHHSSTTT-GGGHHHHHHHHHHTS-S---

Foldseek 3Di:
DPPLVVLQVVQADPPDPVSRVVSNVVSCVVQVDPVNCVVVVVVVVVVCVVQDCCVPCVVCSVVSVVVVVVPPPPDPD

pLDDT: mean 84.67, std 11.59, range [43.88, 95.69]

Mean predicted aligned error: 8.87 Å

Radius of gyration: 16.97 Å; Cα contacts (8 Å, |Δi|>4): 34; chains: 1; bounding box: 36×23×40 Å